Protein AF-A0A3S0BZ90-F1 (afdb_monomer)

Structure (mmCIF, N/CA/C/O backbone):
data_AF-A0A3S0BZ90-F1
#
_entry.id   AF-A0A3S0BZ90-F1
#
loop_
_atom_site.group_PDB
_atom_site.id
_atom_site.type_symbol
_atom_site.label_atom_id
_atom_site.label_alt_id
_atom_site.label_comp_id
_atom_site.label_asym_id
_atom_site.label_entity_id
_atom_site.label_seq_id
_atom_site.pdbx_PDB_ins_code
_atom_site.Cartn_x
_atom_site.Cartn_y
_atom_site.Cartn_z
_atom_site.occupancy
_atom_site.B_iso_or_equiv
_atom_site.auth_seq_id
_atom_site.auth_comp_id
_atom_site.auth_asym_id
_atom_site.auth_atom_id
_atom_site.pdbx_PDB_model_num
ATOM 1 N N . MET A 1 1 ? -44.595 -14.034 43.765 1.00 55.66 1 MET A N 1
ATOM 2 C CA . MET A 1 1 ? -43.315 -13.518 44.317 1.00 55.66 1 MET A CA 1
ATOM 3 C C . MET A 1 1 ? -42.060 -14.004 43.584 1.00 55.66 1 MET A C 1
ATOM 5 O O . MET A 1 1 ? -41.123 -13.225 43.496 1.00 55.66 1 MET A O 1
ATOM 9 N N . LYS A 1 2 ? -42.021 -15.222 43.019 1.00 52.12 2 LYS A N 1
ATOM 10 C CA . LYS A 1 2 ? -40.793 -15.816 42.444 1.00 52.12 2 LYS A CA 1
ATOM 11 C C . LYS A 1 2 ? -40.226 -15.114 41.190 1.00 52.12 2 LYS A C 1
ATOM 13 O O . LYS A 1 2 ? -39.023 -15.143 40.984 1.00 52.12 2 LYS A O 1
ATOM 18 N N . TYR A 1 3 ? -41.049 -14.414 40.405 1.00 55.62 3 TYR A N 1
ATOM 19 C CA . TYR A 1 3 ? -40.611 -13.755 39.156 1.00 55.62 3 TYR A CA 1
ATOM 20 C C . TYR A 1 3 ? -40.049 -12.336 39.355 1.00 55.62 3 TYR A C 1
ATOM 22 O O . TYR A 1 3 ? -39.307 -11.843 38.513 1.00 55.62 3 TYR A O 1
ATOM 30 N N . LYS A 1 4 ? -40.366 -11.678 40.482 1.00 46.75 4 LYS A N 1
ATOM 31 C CA . LYS A 1 4 ? -39.891 -10.311 40.773 1.00 46.75 4 LYS A CA 1
ATOM 32 C C . LYS A 1 4 ? -38.394 -10.275 41.121 1.00 46.75 4 LYS A C 1
ATOM 34 O O . LYS A 1 4 ? -37.745 -9.266 40.886 1.00 46.75 4 LYS A O 1
ATOM 39 N N . ILE A 1 5 ? -37.847 -11.390 41.616 1.00 57.31 5 ILE A N 1
ATOM 40 C CA . ILE A 1 5 ? -36.420 -11.543 41.943 1.00 57.31 5 ILE A CA 1
ATOM 41 C C . ILE A 1 5 ? -35.576 -11.738 40.671 1.00 57.31 5 ILE A C 1
ATOM 43 O O . ILE A 1 5 ? -34.461 -11.232 40.598 1.00 57.31 5 ILE A O 1
ATOM 47 N N . LEU A 1 6 ? -36.121 -12.389 39.634 1.00 53.34 6 LEU A N 1
ATOM 48 C CA . LEU A 1 6 ? -35.406 -12.599 38.368 1.00 53.34 6 LEU A CA 1
ATOM 49 C C . LEU A 1 6 ? -35.167 -11.291 37.597 1.00 53.34 6 LEU A C 1
ATOM 51 O O . LEU A 1 6 ? -34.101 -11.112 37.023 1.00 53.34 6 LEU A O 1
ATOM 55 N N . VAL A 1 7 ? -36.118 -10.352 37.628 1.00 55.69 7 VAL A N 1
ATOM 56 C CA . VAL A 1 7 ? -35.975 -9.038 36.968 1.00 55.69 7 VAL A CA 1
ATOM 57 C C . VAL A 1 7 ? -34.920 -8.164 37.667 1.00 55.69 7 VAL A C 1
ATOM 59 O O . VAL A 1 7 ? -34.203 -7.413 37.010 1.00 55.69 7 VAL A O 1
ATOM 62 N N . LEU A 1 8 ? -34.752 -8.313 38.986 1.00 55.25 8 LEU A N 1
ATOM 63 C CA . LEU A 1 8 ? -33.742 -7.590 39.772 1.00 55.25 8 LEU A CA 1
ATOM 64 C C . LEU A 1 8 ? -32.306 -8.081 39.524 1.00 55.25 8 LEU A C 1
ATOM 66 O O . LEU A 1 8 ? -31.373 -7.295 39.659 1.00 55.25 8 LEU A O 1
ATOM 70 N N . LEU A 1 9 ? -32.118 -9.334 39.097 1.00 56.06 9 LEU A N 1
ATOM 71 C CA . LEU A 1 9 ? -30.796 -9.887 38.767 1.00 56.06 9 LEU A CA 1
ATOM 72 C C . LEU A 1 9 ? -30.234 -9.382 37.426 1.00 56.06 9 LEU A C 1
ATOM 74 O O . LEU A 1 9 ? -29.025 -9.449 37.215 1.00 56.06 9 LEU A O 1
ATOM 78 N N . PHE A 1 10 ? -31.078 -8.835 36.542 1.00 55.34 10 PHE A N 1
ATOM 79 C CA . PHE A 1 10 ? -30.651 -8.264 35.255 1.00 55.34 10 PHE A CA 1
ATOM 80 C C . PHE A 1 10 ? -30.525 -6.733 35.256 1.00 55.34 10 PHE A C 1
ATOM 82 O O . PHE A 1 10 ? -29.913 -6.165 34.354 1.00 55.34 10 PHE A O 1
ATOM 89 N N . LEU A 1 11 ? -31.031 -6.056 36.289 1.00 51.72 11 LEU A N 1
ATOM 90 C CA . LEU A 1 11 ? -30.908 -4.606 36.462 1.00 51.72 11 LEU A CA 1
ATOM 91 C C . LEU A 1 11 ? -29.458 -4.068 36.508 1.00 51.72 11 LEU A C 1
ATOM 93 O O . LEU A 1 11 ? -29.234 -3.017 35.906 1.00 51.72 11 LEU A O 1
ATOM 97 N N . PRO A 1 12 ? -28.443 -4.751 37.084 1.00 54.41 12 PRO A N 1
ATOM 98 C CA . PRO A 1 12 ? -27.068 -4.247 37.022 1.00 54.41 12 PRO A CA 1
ATOM 99 C C . PRO A 1 12 ? -26.438 -4.329 35.618 1.00 54.41 12 PRO A C 1
ATOM 101 O O . PRO A 1 12 ? -25.418 -3.689 35.382 1.00 54.41 12 PRO A O 1
ATOM 104 N N . PHE A 1 13 ? -27.045 -5.042 34.658 1.00 53.12 13 PHE A N 1
ATOM 105 C CA . PHE A 1 13 ? -26.585 -5.058 33.260 1.00 53.12 13 PHE A CA 1
ATOM 106 C C . PHE A 1 13 ? -27.108 -3.878 32.427 1.00 53.12 13 PHE A C 1
ATOM 108 O O . PHE A 1 13 ? -26.583 -3.625 31.344 1.00 53.12 13 PHE A O 1
ATOM 115 N N . LEU A 1 14 ? -28.102 -3.132 32.923 1.00 50.72 14 LEU A N 1
ATOM 116 C CA . LEU A 1 14 ? -28.702 -1.991 32.217 1.00 50.72 14 LEU A CA 1
ATOM 117 C C . LEU A 1 14 ? -28.065 -0.639 32.585 1.00 50.72 14 LEU A C 1
ATOM 119 O O . LEU A 1 14 ? -28.371 0.367 31.949 1.00 50.72 14 LEU A O 1
ATOM 123 N N . SER A 1 15 ? -27.171 -0.601 33.582 1.00 47.53 15 SER A N 1
ATOM 124 C CA . SER A 1 15 ? -26.583 0.645 34.108 1.00 47.53 15 SER A CA 1
ATOM 125 C C . SER A 1 15 ? -25.106 0.861 33.775 1.00 47.53 15 SER A C 1
ATOM 127 O O . SER A 1 15 ? -24.502 1.807 34.278 1.00 47.53 15 SER A O 1
ATOM 129 N N . PHE A 1 16 ? -24.514 0.063 32.886 1.00 55.88 16 PHE A N 1
ATOM 130 C CA . PHE A 1 16 ? -23.248 0.464 32.281 1.00 55.88 16 PHE A CA 1
ATOM 131 C C . PHE A 1 16 ? -23.555 1.489 31.197 1.00 55.88 16 PHE A C 1
ATOM 133 O O . PHE A 1 16 ? -24.112 1.139 30.158 1.00 55.88 16 PHE A O 1
ATOM 140 N N . ALA A 1 17 ? -23.194 2.751 31.435 1.00 60.19 17 ALA A N 1
ATOM 141 C CA . ALA A 1 17 ? -23.081 3.744 30.378 1.00 60.19 17 ALA A CA 1
ATOM 142 C C . ALA A 1 17 ? -22.158 3.160 29.300 1.00 60.19 17 ALA A C 1
ATOM 144 O O . ALA A 1 17 ? -20.935 3.151 29.457 1.00 60.19 17 ALA A O 1
ATOM 145 N N . GLN A 1 18 ? -22.740 2.563 28.255 1.00 65.50 18 GLN A N 1
ATOM 146 C CA . GLN A 1 18 ? -21.941 1.936 27.217 1.00 65.50 18 GLN A CA 1
ATOM 147 C C . GLN A 1 18 ? -21.117 3.040 26.560 1.00 65.50 18 GLN A C 1
ATOM 149 O O . GLN A 1 18 ? -21.678 4.083 26.200 1.00 65.50 18 GLN A O 1
ATOM 154 N N . PRO A 1 19 ? -19.790 2.868 26.447 1.00 73.12 19 PRO A N 1
ATOM 155 C CA . PRO A 1 19 ? -18.976 3.868 25.789 1.00 73.12 19 PRO A CA 1
ATOM 156 C C . PRO A 1 19 ? -19.522 4.063 24.375 1.00 73.12 19 PRO A C 1
ATOM 158 O O . PRO A 1 19 ? -19.842 3.097 23.688 1.00 73.12 19 PRO A O 1
ATOM 161 N N . LYS A 1 20 ? -19.680 5.318 23.953 1.00 85.31 20 LYS A N 1
ATOM 162 C CA . LYS A 1 20 ? -20.211 5.618 22.621 1.00 85.31 20 LYS A CA 1
ATOM 163 C C . LYS A 1 20 ? -19.265 5.079 21.552 1.00 85.31 20 LYS A C 1
ATOM 165 O O . LYS A 1 20 ? -18.044 5.092 21.722 1.00 85.31 20 LYS A O 1
ATOM 170 N N . LEU A 1 21 ? -19.843 4.591 20.457 1.00 87.69 21 LEU A N 1
ATOM 171 C CA . LEU A 1 21 ? -19.081 4.199 19.281 1.00 87.69 21 LEU A CA 1
ATOM 172 C C . LEU A 1 21 ? -18.343 5.424 18.735 1.00 87.69 21 LEU A C 1
ATOM 174 O O . LEU A 1 21 ? -18.949 6.468 18.499 1.00 87.69 21 LEU A O 1
ATOM 178 N N . ASP A 1 22 ? -17.033 5.291 18.558 1.00 91.06 22 ASP A N 1
ATOM 179 C CA . ASP A 1 22 ? -16.201 6.360 18.021 1.00 91.06 22 ASP A CA 1
ATOM 180 C C . ASP A 1 22 ? -16.269 6.332 16.492 1.00 91.06 22 ASP A C 1
ATOM 182 O O . ASP A 1 22 ? -15.581 5.554 15.828 1.00 91.06 22 ASP A O 1
ATOM 186 N N . ILE A 1 23 ? -17.147 7.166 15.940 1.00 93.12 23 ILE A N 1
ATOM 187 C CA . ILE A 1 23 ? -17.363 7.263 14.495 1.00 93.12 23 ILE A CA 1
ATOM 188 C C . ILE A 1 23 ? -16.101 7.751 13.776 1.00 93.12 23 ILE A C 1
ATOM 190 O O . ILE A 1 23 ? -15.834 7.308 12.662 1.00 93.12 23 ILE A O 1
ATOM 194 N N . ASN A 1 24 ? -15.278 8.591 14.412 1.00 93.69 24 ASN A N 1
ATOM 195 C CA . ASN A 1 24 ? -14.048 9.080 13.791 1.00 93.69 24 ASN A CA 1
ATOM 196 C C . ASN A 1 24 ? -13.064 7.935 13.564 1.00 93.69 24 ASN A C 1
ATOM 198 O O . ASN A 1 24 ? -12.480 7.837 12.488 1.00 93.69 24 ASN A O 1
ATOM 202 N N . LYS A 1 25 ? -12.931 7.018 14.529 1.00 93.81 25 LYS A N 1
ATOM 203 C CA . LYS A 1 25 ? -12.103 5.815 14.353 1.00 93.81 25 LYS A CA 1
ATOM 204 C C . LYS A 1 25 ? -12.598 4.920 13.227 1.00 93.81 25 LYS A C 1
ATOM 206 O O . LYS A 1 25 ? -11.778 4.428 12.456 1.00 93.81 25 LYS A O 1
ATOM 211 N N . ILE A 1 26 ? -13.915 4.762 13.091 1.00 95.69 26 ILE A N 1
ATOM 212 C CA . ILE A 1 26 ? -14.503 3.993 11.989 1.00 95.69 26 ILE A CA 1
ATOM 213 C C . ILE A 1 26 ? -14.175 4.653 10.654 1.00 95.69 26 ILE A C 1
ATOM 215 O O . ILE A 1 26 ? -13.719 3.969 9.742 1.00 95.69 26 ILE A O 1
ATOM 219 N N . LEU A 1 27 ? -14.382 5.965 10.535 1.00 97.12 27 LEU A N 1
ATOM 220 C CA . LEU A 1 27 ? -14.140 6.703 9.297 1.00 97.12 27 LEU A CA 1
ATOM 221 C C . LEU A 1 27 ? -12.659 6.693 8.913 1.00 97.12 27 LEU A C 1
ATOM 223 O O . LEU A 1 27 ? -12.333 6.369 7.775 1.00 97.12 27 LEU A O 1
ATOM 227 N N . ILE A 1 28 ? -11.763 6.982 9.860 1.00 97.25 28 ILE A N 1
ATOM 228 C CA . ILE A 1 28 ? -10.314 6.985 9.625 1.00 97.25 28 ILE A CA 1
ATOM 229 C C . ILE A 1 28 ? -9.831 5.573 9.277 1.00 97.25 28 ILE A C 1
ATOM 231 O O . ILE A 1 28 ? -9.146 5.394 8.272 1.00 97.25 28 ILE A O 1
ATOM 235 N N . GLY A 1 29 ? -10.220 4.559 10.058 1.00 97.31 29 GLY A N 1
ATOM 236 C CA . GLY A 1 29 ? -9.869 3.163 9.787 1.00 97.31 29 GLY A CA 1
ATOM 237 C C . GLY A 1 29 ? -10.371 2.699 8.420 1.00 97.31 29 GLY A C 1
ATOM 238 O O . GLY A 1 29 ? -9.613 2.116 7.649 1.00 97.31 29 GLY A O 1
ATOM 239 N N . SER A 1 30 ? -11.610 3.048 8.066 1.00 98.19 30 SER A N 1
ATOM 240 C CA . SER A 1 30 ? -12.209 2.717 6.769 1.00 98.19 30 SER A CA 1
ATOM 241 C C . SER A 1 30 ? -11.532 3.442 5.609 1.00 98.19 30 SER A C 1
ATOM 243 O O . SER A 1 30 ? -11.281 2.818 4.583 1.00 98.19 30 SER A O 1
ATOM 245 N N . ALA A 1 31 ? -11.179 4.720 5.757 1.00 98.38 31 ALA A N 1
ATOM 246 C CA . ALA A 1 31 ? -10.447 5.462 4.732 1.00 98.38 31 ALA A CA 1
ATOM 247 C C . ALA A 1 31 ? -9.056 4.855 4.485 1.00 98.38 31 ALA A C 1
ATOM 249 O O . ALA A 1 31 ? -8.672 4.625 3.340 1.00 98.38 31 ALA A O 1
ATOM 250 N N . ILE A 1 32 ? -8.327 4.515 5.553 1.00 98.38 32 ILE A N 1
ATOM 251 C CA . ILE A 1 32 ? -7.026 3.841 5.452 1.00 98.38 32 ILE A CA 1
ATOM 252 C C . ILE A 1 32 ? -7.184 2.459 4.801 1.00 98.38 32 ILE A C 1
ATOM 254 O O . ILE A 1 32 ? -6.422 2.111 3.895 1.00 98.38 32 ILE A O 1
ATOM 258 N N . GLY A 1 33 ? -8.188 1.688 5.233 1.00 98.44 33 GLY A N 1
ATOM 259 C CA . GL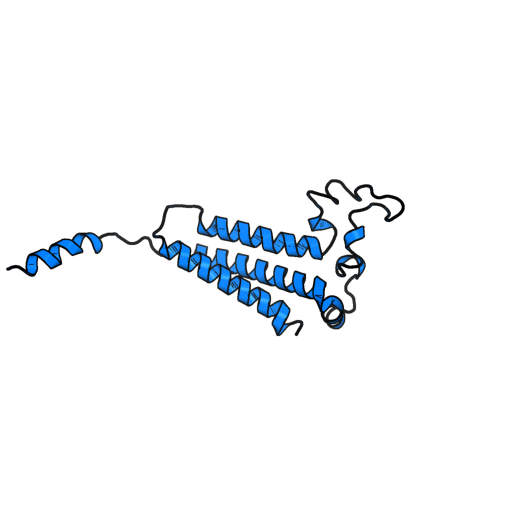Y A 1 33 ? -8.518 0.382 4.669 1.00 98.44 33 GLY A CA 1
ATOM 260 C C . GLY A 1 33 ? -8.832 0.466 3.178 1.00 98.44 33 GLY A C 1
ATOM 261 O O . GLY A 1 33 ? -8.277 -0.301 2.397 1.00 98.44 33 GLY A O 1
ATOM 262 N N . PHE A 1 34 ? -9.645 1.441 2.766 1.00 98.69 34 PHE A N 1
ATOM 263 C CA . PHE A 1 34 ? -9.951 1.719 1.364 1.00 98.69 34 PHE A CA 1
ATOM 264 C C . PHE A 1 34 ? -8.686 1.986 0.545 1.00 98.69 34 PHE A C 1
ATOM 266 O O . PHE A 1 34 ? -8.499 1.355 -0.494 1.00 98.69 34 PHE A O 1
ATOM 273 N N . MET A 1 35 ? -7.783 2.843 1.033 1.00 98.62 35 MET A N 1
ATOM 274 C CA . MET A 1 35 ? -6.513 3.128 0.353 1.00 98.62 35 MET A CA 1
ATOM 275 C C . MET A 1 35 ? -5.622 1.886 0.233 1.00 98.62 35 MET A C 1
ATOM 277 O O . MET A 1 35 ? -5.028 1.664 -0.822 1.00 98.62 35 MET A O 1
ATOM 281 N N . GLY A 1 36 ? -5.573 1.041 1.269 1.00 98.62 36 GLY A N 1
ATOM 282 C CA . GLY A 1 36 ? -4.881 -0.251 1.196 1.00 98.62 36 GLY A CA 1
ATOM 283 C C . GLY A 1 36 ? -5.505 -1.178 0.150 1.00 98.62 36 GLY A C 1
ATOM 284 O O . GLY A 1 36 ? -4.803 -1.809 -0.633 1.00 98.62 36 GLY A O 1
ATOM 285 N N . GLY A 1 37 ? -6.835 -1.174 0.054 1.00 98.62 37 GLY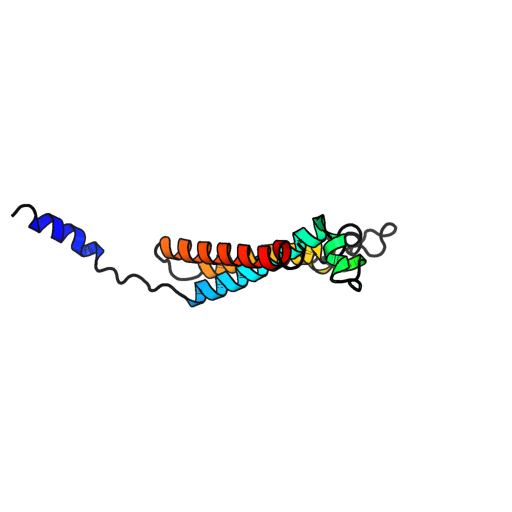 A N 1
ATOM 286 C CA . GLY A 1 37 ? -7.588 -1.904 -0.963 1.00 98.62 37 GLY A CA 1
ATOM 287 C C . GLY A 1 37 ? -7.259 -1.452 -2.380 1.00 98.62 37 GLY A C 1
ATOM 288 O O . GLY A 1 37 ? -6.980 -2.287 -3.235 1.00 98.62 37 GLY A O 1
ATOM 289 N N . VAL A 1 38 ? -7.233 -0.138 -2.616 1.00 98.75 38 VAL A N 1
ATOM 290 C CA . VAL A 1 38 ? -6.820 0.458 -3.895 1.00 98.75 38 VAL A CA 1
ATOM 291 C C . VAL A 1 38 ? -5.395 0.032 -4.251 1.00 98.75 38 VAL A C 1
ATOM 293 O O . VAL A 1 38 ? -5.160 -0.440 -5.362 1.00 98.75 38 VAL A O 1
ATOM 296 N N . ALA A 1 39 ? -4.450 0.139 -3.311 1.00 98.75 39 ALA A N 1
ATOM 297 C CA . ALA A 1 39 ? -3.065 -0.273 -3.531 1.00 98.75 39 ALA A CA 1
ATOM 298 C C . ALA A 1 39 ? -2.953 -1.772 -3.853 1.00 98.75 39 ALA A C 1
ATOM 300 O O . ALA A 1 39 ? -2.272 -2.140 -4.805 1.00 98.75 39 ALA A O 1
ATOM 301 N N . SER A 1 40 ? -3.683 -2.623 -3.128 1.00 98.62 40 SER A N 1
ATOM 302 C CA . SER A 1 40 ? -3.769 -4.062 -3.396 1.00 98.62 40 SER A CA 1
ATOM 303 C C . SER A 1 40 ? -4.375 -4.358 -4.772 1.00 98.62 40 SER A C 1
ATOM 305 O O . SER A 1 40 ? -3.878 -5.228 -5.477 1.00 98.62 40 SER A O 1
ATOM 307 N N . GLY A 1 41 ? -5.395 -3.614 -5.205 1.00 98.44 41 GLY A N 1
ATOM 308 C CA . GLY A 1 41 ? -5.958 -3.764 -6.548 1.00 98.44 41 GLY A CA 1
ATOM 309 C C . GLY A 1 41 ? -4.949 -3.407 -7.642 1.00 98.44 41 GLY A C 1
ATOM 310 O O . GLY A 1 41 ? -4.796 -4.153 -8.605 1.00 98.44 41 GLY A O 1
ATOM 311 N N . TYR A 1 42 ? -4.206 -2.308 -7.473 1.00 98.62 42 TYR A N 1
ATOM 312 C CA . TYR A 1 42 ? -3.131 -1.931 -8.396 1.00 98.62 42 TYR A CA 1
ATOM 313 C C . TYR A 1 42 ? -2.005 -2.966 -8.425 1.00 98.62 42 TYR A C 1
ATOM 315 O O . TYR A 1 42 ? -1.480 -3.266 -9.497 1.00 98.62 42 TYR A O 1
ATOM 323 N N . HIS A 1 43 ? -1.653 -3.515 -7.263 1.00 98.38 43 HIS A N 1
ATOM 324 C CA . HIS A 1 43 ? -0.658 -4.571 -7.135 1.00 98.38 43 HIS A CA 1
ATOM 325 C C . HIS A 1 43 ? -1.037 -5.793 -7.981 1.00 98.38 43 HIS A C 1
ATOM 327 O O . HIS A 1 43 ? -0.276 -6.191 -8.856 1.00 98.38 43 HIS A O 1
ATOM 333 N N . GLU A 1 44 ? -2.251 -6.319 -7.800 1.00 98.19 44 GLU A N 1
ATOM 334 C CA . GLU A 1 44 ? -2.742 -7.484 -8.545 1.00 98.19 44 GLU A CA 1
ATOM 335 C C . GLU A 1 44 ? -2.863 -7.208 -10.050 1.00 98.19 44 GLU A C 1
ATOM 337 O O . GLU A 1 44 ? -2.464 -8.029 -10.875 1.00 98.19 44 GLU A O 1
ATOM 342 N N 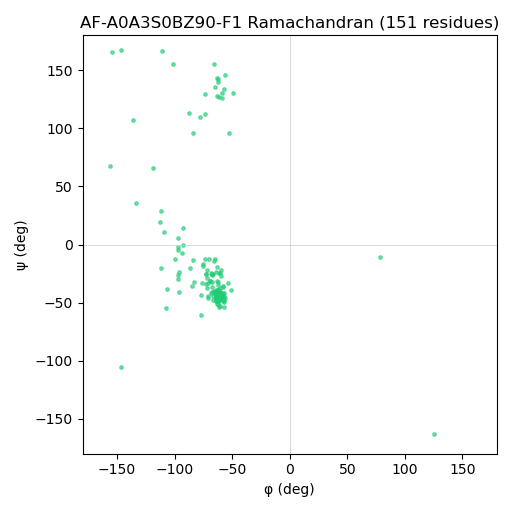. VAL A 1 45 ? -3.385 -6.037 -10.433 1.00 98.19 45 VAL A N 1
ATOM 343 C CA . VAL A 1 45 ? -3.522 -5.663 -11.848 1.00 98.19 45 VAL A CA 1
ATOM 344 C C . VAL A 1 45 ? -2.157 -5.546 -12.520 1.00 98.19 45 VAL A C 1
ATOM 346 O O . VAL A 1 45 ? -1.978 -6.063 -13.618 1.00 98.19 45 VAL A O 1
ATOM 349 N N . THR A 1 46 ? -1.184 -4.886 -11.892 1.00 97.56 46 THR A N 1
ATOM 350 C CA . THR A 1 46 ? 0.144 -4.724 -12.505 1.00 97.56 46 THR A CA 1
ATOM 351 C C . THR A 1 46 ? 0.944 -6.022 -12.521 1.00 97.56 46 THR A C 1
ATOM 353 O O . THR A 1 46 ? 1.720 -6.224 -13.448 1.00 97.56 46 THR A O 1
ATOM 356 N N . LEU A 1 47 ? 0.714 -6.925 -11.563 1.00 97.50 47 LEU A N 1
ATOM 357 C CA . LEU A 1 47 ? 1.366 -8.232 -11.501 1.00 97.50 47 LEU A CA 1
ATOM 358 C C . LEU A 1 47 ? 0.786 -9.255 -12.482 1.00 97.50 47 LEU A C 1
ATOM 360 O O . LEU A 1 47 ? 1.539 -9.989 -13.116 1.00 97.50 47 LEU A O 1
ATOM 364 N N . HIS A 1 48 ? -0.539 -9.328 -12.601 1.00 97.50 48 HIS A N 1
ATOM 365 C CA . HIS A 1 48 ? -1.208 -10.410 -13.332 1.00 97.50 48 HIS A CA 1
ATOM 366 C C . HIS A 1 48 ? -1.896 -9.961 -14.621 1.00 97.50 48 HIS A C 1
ATOM 368 O O . HIS A 1 48 ? -2.145 -10.782 -15.501 1.00 97.50 48 HIS A O 1
ATOM 374 N N . HIS A 1 49 ? -2.191 -8.668 -14.758 1.00 96.81 49 HIS A N 1
ATOM 375 C CA . HIS A 1 49 ? -2.972 -8.111 -15.866 1.00 96.81 49 HIS A CA 1
ATOM 376 C C . HIS A 1 49 ? -2.314 -6.860 -16.457 1.00 96.81 49 HIS A C 1
ATOM 378 O O . HIS A 1 49 ? -3.004 -5.930 -16.885 1.00 96.81 49 HIS A O 1
ATOM 384 N N . TYR A 1 50 ? -0.978 -6.830 -16.513 1.00 97.62 50 TYR A N 1
ATOM 385 C CA . TYR A 1 50 ? -0.222 -5.669 -16.989 1.00 97.62 50 TYR A CA 1
ATOM 386 C C . TYR A 1 50 ? -0.678 -5.128 -18.362 1.00 97.62 50 TYR A C 1
ATOM 388 O O . TYR A 1 50 ? -0.803 -3.908 -18.501 1.00 97.62 50 TYR A O 1
ATOM 396 N N . PRO A 1 51 ? -1.034 -5.966 -19.362 1.00 97.44 51 PRO A N 1
ATOM 397 C CA . PRO A 1 51 ? -1.573 -5.463 -20.626 1.00 97.44 51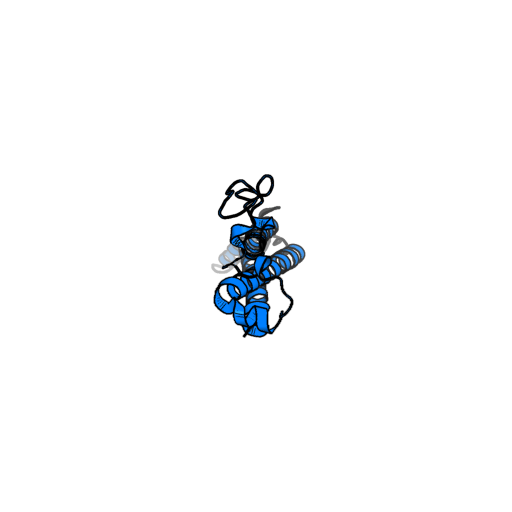 PRO A CA 1
ATOM 398 C C . PRO A 1 51 ? -2.839 -4.608 -20.463 1.00 97.44 51 PRO A C 1
ATOM 400 O O . PRO A 1 51 ? -2.986 -3.604 -21.156 1.00 97.44 51 PRO A O 1
ATOM 403 N N . LYS A 1 52 ? -3.728 -4.944 -19.514 1.00 97.62 52 LYS A N 1
ATOM 404 C CA . LYS A 1 52 ? -4.921 -4.133 -19.216 1.00 97.62 52 LYS A CA 1
ATOM 405 C C . LYS A 1 52 ? -4.540 -2.796 -18.588 1.00 97.62 52 LYS A C 1
ATOM 407 O O . LYS A 1 52 ? -5.086 -1.763 -18.966 1.00 97.62 52 LYS A O 1
ATOM 412 N N . PHE A 1 53 ? -3.568 -2.801 -17.673 1.00 98.19 53 PHE A N 1
ATOM 413 C CA . PHE A 1 53 ? -3.029 -1.569 -17.098 1.00 98.19 53 PHE A CA 1
ATOM 414 C C . PHE A 1 53 ? -2.484 -0.637 -18.184 1.00 98.19 53 PHE A C 1
ATOM 416 O O . PHE A 1 53 ? -2.859 0.538 -18.240 1.00 98.19 53 PHE A O 1
ATOM 423 N N . LYS A 1 54 ? -1.647 -1.181 -19.074 1.00 97.88 54 LYS A N 1
ATOM 424 C CA . LYS A 1 54 ? -0.995 -0.444 -20.157 1.00 97.88 54 LYS A CA 1
ATOM 425 C C . LYS A 1 54 ? -1.980 0.050 -21.218 1.00 97.88 54 LYS A C 1
ATOM 427 O O . LYS A 1 54 ? -1.779 1.133 -21.754 1.00 97.88 54 LYS A O 1
ATOM 432 N N . ALA A 1 55 ? -3.062 -0.685 -21.477 1.00 97.81 55 ALA A N 1
ATOM 433 C CA . ALA A 1 55 ? -4.122 -0.242 -22.383 1.00 97.81 55 ALA A CA 1
ATOM 434 C C . ALA A 1 55 ? -4.791 1.061 -21.908 1.00 97.81 55 ALA A C 1
ATOM 436 O O . ALA A 1 55 ? -5.094 1.927 -22.724 1.00 97.81 55 ALA A O 1
ATOM 437 N N . ILE A 1 56 ? -4.977 1.223 -20.593 1.00 97.62 56 ILE A N 1
ATOM 438 C CA . ILE A 1 56 ? -5.533 2.451 -20.001 1.00 97.62 56 ILE A CA 1
ATOM 439 C C . ILE A 1 56 ? -4.445 3.523 -19.809 1.00 97.62 56 ILE A C 1
ATOM 441 O O . ILE A 1 56 ? -4.717 4.714 -19.950 1.00 97.62 56 ILE A O 1
ATOM 445 N N . HIS A 1 57 ? -3.201 3.114 -19.538 1.00 97.44 57 HIS A N 1
ATOM 446 C CA . HIS A 1 57 ? -2.062 4.002 -19.281 1.00 97.44 57 HIS A CA 1
ATOM 447 C C . HIS A 1 57 ? -0.947 3.802 -20.323 1.00 97.44 57 HIS A C 1
ATOM 449 O O . HIS A 1 57 ? 0.156 3.374 -19.965 1.00 97.44 57 HIS A O 1
ATOM 455 N N . PRO A 1 58 ? -1.176 4.133 -21.609 1.00 97.81 58 PRO A N 1
ATOM 456 C CA . PRO A 1 58 ? -0.229 3.822 -22.686 1.00 97.81 58 PRO A CA 1
ATOM 457 C C . PRO A 1 58 ? 1.137 4.495 -22.504 1.00 97.81 58 PRO A C 1
ATOM 459 O O . PRO A 1 58 ? 2.151 3.980 -22.967 1.00 97.81 58 PRO A O 1
ATOM 462 N N . TYR A 1 59 ? 1.185 5.608 -21.770 1.00 98.06 59 TYR A N 1
ATOM 463 C CA . TYR A 1 59 ? 2.406 6.369 -21.498 1.00 98.06 59 TYR A CA 1
ATOM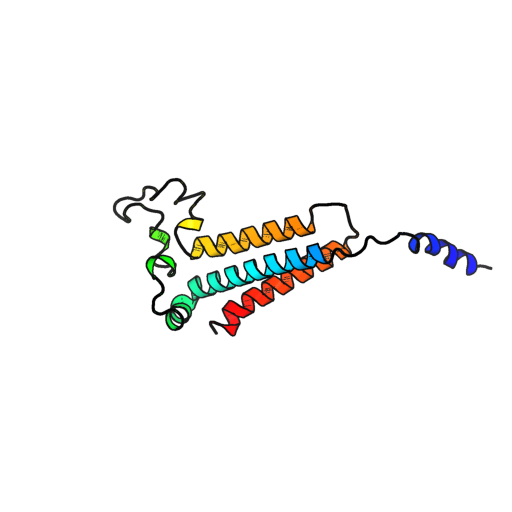 464 C C . TYR A 1 59 ? 3.056 6.050 -20.141 1.00 98.06 59 TYR A C 1
ATOM 466 O O . TYR A 1 59 ? 4.024 6.706 -19.763 1.00 98.06 59 TYR A O 1
ATOM 474 N N . ALA A 1 60 ? 2.547 5.067 -19.386 1.00 97.50 60 ALA A N 1
ATOM 475 C CA . ALA A 1 60 ? 3.195 4.635 -18.148 1.00 97.50 60 ALA A CA 1
ATOM 476 C C . ALA A 1 60 ? 4.601 4.082 -18.437 1.00 97.50 60 ALA A C 1
ATOM 478 O O . ALA A 1 60 ? 4.793 3.378 -19.424 1.00 97.50 60 ALA A O 1
ATOM 479 N N . ASN A 1 61 ? 5.582 4.391 -17.586 1.00 97.69 61 ASN A N 1
ATOM 480 C CA . ASN A 1 61 ? 6.946 3.882 -17.740 1.00 97.69 61 ASN A CA 1
ATOM 481 C C . ASN A 1 61 ? 7.011 2.392 -17.363 1.00 97.69 61 ASN A C 1
ATOM 483 O O . ASN A 1 61 ? 6.891 2.053 -16.183 1.00 97.69 61 ASN A O 1
ATOM 487 N N . ASP A 1 62 ? 7.261 1.524 -18.341 1.00 97.94 62 ASP A N 1
ATOM 488 C CA . ASP A 1 62 ? 7.308 0.074 -18.127 1.00 97.94 62 ASP A CA 1
ATOM 489 C C . ASP A 1 62 ? 8.425 -0.326 -17.163 1.00 97.94 62 ASP A C 1
ATOM 491 O O . ASP A 1 62 ? 8.232 -1.215 -16.340 1.00 97.94 62 ASP A O 1
ATOM 495 N N . GLU A 1 63 ? 9.542 0.402 -17.142 1.00 96.88 63 GLU A N 1
ATOM 496 C CA . GLU A 1 63 ? 10.602 0.148 -16.171 1.00 96.88 63 GLU A CA 1
ATOM 497 C C . GLU A 1 63 ? 10.140 0.398 -14.734 1.00 96.88 63 GLU A C 1
ATOM 499 O O . GLU A 1 63 ? 10.738 -0.136 -13.818 1.00 96.88 63 GLU A O 1
ATOM 504 N N . TYR A 1 64 ? 9.120 1.223 -14.480 1.00 98.00 64 TYR A N 1
ATOM 505 C CA . TYR A 1 64 ? 8.601 1.436 -13.121 1.00 98.00 64 TYR A CA 1
ATOM 506 C C . TYR A 1 64 ? 7.392 0.556 -12.798 1.00 98.00 64 TYR A C 1
ATOM 508 O O . TYR A 1 64 ? 7.274 0.068 -11.674 1.00 98.00 64 TYR A O 1
ATOM 516 N N . PHE A 1 65 ? 6.485 0.409 -13.766 1.00 98.25 65 PHE A N 1
ATOM 517 C CA . PHE A 1 65 ? 5.165 -0.177 -13.557 1.00 98.25 65 PHE A CA 1
ATOM 518 C C . PHE A 1 65 ? 5.081 -1.660 -13.929 1.00 98.25 65 PHE A C 1
ATOM 520 O O . PHE A 1 65 ? 4.208 -2.325 -13.381 1.00 98.25 65 PHE A O 1
ATOM 527 N N . ASN A 1 66 ? 5.922 -2.170 -14.841 1.00 97.94 66 ASN A N 1
ATOM 528 C CA . ASN A 1 66 ? 5.910 -3.581 -15.234 1.00 97.94 66 ASN A CA 1
ATOM 529 C C . ASN A 1 66 ? 6.814 -4.397 -14.296 1.00 97.94 66 ASN A C 1
ATOM 531 O O . ASN A 1 66 ? 8.035 -4.242 -14.380 1.00 97.94 66 ASN A O 1
ATOM 535 N N . PRO A 1 67 ? 6.275 -5.304 -13.462 1.00 96.06 67 PRO A N 1
ATOM 536 C CA . PRO A 1 67 ? 7.077 -6.098 -12.532 1.00 96.06 67 PRO A CA 1
ATOM 537 C C . PRO A 1 67 ? 8.123 -6.995 -13.206 1.00 96.06 67 PRO A C 1
ATOM 539 O O . PRO A 1 67 ? 9.138 -7.302 -12.583 1.00 96.06 67 PRO A O 1
ATOM 542 N N . GLU A 1 68 ? 7.927 -7.375 -14.474 1.00 96.62 68 GLU A N 1
ATOM 543 C CA . GLU A 1 68 ? 8.901 -8.165 -15.243 1.00 96.62 68 GLU A CA 1
ATOM 544 C C . GLU A 1 68 ? 10.194 -7.386 -15.534 1.00 96.62 68 GLU A C 1
ATOM 546 O O . GLU A 1 68 ? 11.267 -7.979 -15.668 1.00 96.62 68 GLU A O 1
ATOM 551 N N . LEU A 1 69 ? 10.106 -6.052 -15.583 1.00 97.12 69 LEU A N 1
ATOM 552 C CA . LEU A 1 69 ? 11.229 -5.154 -15.855 1.00 97.12 69 LEU A CA 1
ATOM 553 C C . LEU A 1 69 ? 11.686 -4.412 -14.599 1.00 97.12 69 LEU A C 1
ATOM 555 O O . LEU A 1 69 ? 12.878 -4.215 -14.382 1.00 97.12 69 LEU A O 1
ATOM 559 N N . SER A 1 70 ? 10.755 -3.993 -13.747 1.00 97.44 70 SER A N 1
ATOM 560 C CA . SER A 1 70 ? 11.012 -2.987 -12.720 1.00 97.44 70 SER A CA 1
ATOM 561 C C . SER A 1 70 ? 11.882 -3.464 -11.565 1.00 97.44 70 SER A C 1
ATOM 563 O O . SER A 1 70 ? 12.538 -2.652 -10.910 1.00 97.44 70 SER A O 1
ATOM 565 N N . TRP A 1 71 ? 11.948 -4.777 -11.333 1.00 95.00 71 TRP A N 1
ATOM 566 C CA . TRP A 1 71 ? 12.722 -5.377 -10.245 1.00 95.00 71 TRP A CA 1
ATOM 567 C C . TRP A 1 71 ? 14.225 -5.068 -10.317 1.00 95.00 71 TRP A C 1
ATOM 569 O O . TRP A 1 71 ? 14.902 -5.128 -9.287 1.00 95.00 71 TRP A O 1
ATOM 579 N N . VAL A 1 72 ? 14.759 -4.722 -11.497 1.00 96.81 72 VAL A N 1
ATOM 580 C CA . VAL A 1 72 ? 16.182 -4.384 -11.666 1.00 96.81 72 VAL A CA 1
ATOM 581 C C . VAL A 1 72 ? 16.529 -2.992 -11.133 1.00 96.81 72 VAL A C 1
ATOM 583 O O . VAL A 1 72 ? 17.694 -2.704 -10.873 1.00 96.81 72 VAL A O 1
ATOM 586 N N . ARG A 1 73 ? 15.537 -2.119 -10.905 1.00 96.19 73 ARG A N 1
ATOM 587 C CA . ARG A 1 73 ? 15.755 -0.709 -10.522 1.00 96.19 73 ARG A CA 1
ATOM 588 C C . ARG A 1 73 ? 16.390 -0.504 -9.156 1.00 96.19 73 ARG A C 1
ATOM 590 O O . ARG A 1 73 ? 16.847 0.603 -8.868 1.00 96.19 73 ARG A O 1
ATOM 597 N N . LYS A 1 74 ? 16.426 -1.545 -8.326 1.00 97.06 74 LYS A N 1
ATOM 598 C CA . LYS A 1 74 ? 17.168 -1.560 -7.061 1.00 97.06 74 LYS A CA 1
ATOM 599 C C . LYS A 1 74 ? 18.682 -1.671 -7.234 1.00 97.06 74 LYS A C 1
ATOM 601 O O . LYS A 1 74 ? 19.415 -1.453 -6.271 1.00 97.06 74 LYS A O 1
ATOM 606 N N . TYR A 1 75 ? 19.156 -1.998 -8.433 1.00 97.44 75 TYR A N 1
ATOM 607 C CA . TYR A 1 75 ? 20.573 -2.152 -8.743 1.00 97.44 75 TYR A CA 1
ATOM 608 C C . TYR A 1 75 ? 21.138 -0.929 -9.472 1.00 97.44 75 TYR A C 1
ATOM 610 O O . TYR A 1 75 ? 20.394 -0.181 -10.109 1.00 97.44 75 TYR A O 1
ATOM 618 N N . LYS A 1 76 ? 22.454 -0.709 -9.367 1.00 96.31 76 LYS A N 1
ATOM 619 C CA . LYS A 1 76 ? 23.139 0.375 -10.092 1.00 96.31 76 LYS A CA 1
ATOM 620 C C . LYS A 1 76 ? 23.143 0.156 -11.602 1.00 96.31 76 LYS A C 1
ATOM 622 O O . LYS A 1 76 ? 22.842 1.098 -12.324 1.00 96.31 76 LYS A O 1
ATOM 627 N N . ASP A 1 77 ? 23.502 -1.049 -12.047 1.00 94.19 77 ASP A N 1
ATOM 628 C CA . ASP A 1 77 ? 23.672 -1.358 -13.471 1.00 94.19 77 ASP A CA 1
ATOM 629 C C . ASP A 1 77 ? 23.498 -2.863 -13.732 1.00 94.19 77 ASP A C 1
ATOM 631 O O . ASP A 1 77 ? 24.451 -3.594 -13.989 1.00 94.19 77 ASP A O 1
ATOM 635 N N . TRP A 1 78 ? 22.280 -3.380 -13.559 1.00 93.88 78 TRP A N 1
ATOM 636 C CA . TRP A 1 78 ? 21.998 -4.800 -13.791 1.00 93.88 78 TRP A CA 1
ATOM 637 C C . TRP A 1 78 ? 22.191 -5.172 -15.278 1.00 93.88 78 TRP A C 1
ATOM 639 O O . TRP A 1 78 ? 21.669 -4.459 -16.133 1.00 93.88 78 TRP A O 1
ATOM 649 N N . PRO A 1 79 ? 22.842 -6.305 -15.621 1.00 95.19 79 PRO A N 1
ATOM 650 C CA . PRO A 1 79 ? 23.369 -7.352 -14.736 1.00 95.19 79 PRO A CA 1
ATOM 651 C C . PRO A 1 79 ? 24.845 -7.175 -14.331 1.00 95.19 79 PRO A C 1
ATOM 653 O O . PRO A 1 79 ? 25.371 -8.006 -13.596 1.00 95.19 79 PRO A O 1
ATOM 656 N N . LEU A 1 80 ? 25.525 -6.126 -14.803 1.00 96.81 80 LEU A N 1
ATOM 657 C CA . LEU A 1 80 ? 26.967 -5.913 -14.619 1.00 96.81 80 LEU A CA 1
ATOM 658 C C . LEU A 1 80 ? 27.342 -5.507 -13.186 1.00 96.81 80 LEU A C 1
ATOM 660 O O . LEU A 1 80 ? 28.407 -5.870 -12.689 1.00 96.81 80 LEU A O 1
ATOM 664 N N . ASN A 1 81 ? 26.467 -4.759 -12.516 1.00 95.62 81 ASN A N 1
ATOM 665 C CA . ASN A 1 81 ? 26.641 -4.276 -11.158 1.00 95.62 81 ASN A CA 1
ATOM 666 C C . ASN A 1 81 ? 25.355 -4.455 -10.338 1.00 95.62 81 ASN A C 1
ATOM 668 O O . ASN A 1 81 ? 24.378 -3.711 -10.477 1.00 95.62 81 ASN A O 1
ATOM 672 N N . THR A 1 82 ? 25.400 -5.422 -9.421 1.00 96.25 82 THR A N 1
ATOM 673 C CA . THR A 1 82 ? 24.305 -5.771 -8.505 1.00 96.25 82 THR A CA 1
ATOM 674 C C . THR A 1 82 ? 24.383 -5.051 -7.150 1.00 96.25 82 THR A C 1
ATOM 676 O O . THR A 1 82 ? 23.714 -5.441 -6.182 1.00 96.25 82 THR A O 1
ATOM 679 N N . ASP A 1 83 ? 25.202 -4.008 -7.028 1.00 97.44 83 ASP A N 1
ATOM 680 C CA . ASP A 1 83 ? 25.189 -3.126 -5.864 1.00 97.44 83 ASP A CA 1
ATOM 681 C C . ASP A 1 83 ? 23.876 -2.358 -5.781 1.00 97.44 83 ASP A C 1
ATOM 683 O O . ASP A 1 83 ? 23.189 -2.137 -6.778 1.00 97.44 83 ASP A O 1
ATOM 687 N N . ALA A 1 84 ? 23.534 -1.935 -4.564 1.00 97.62 84 ALA A N 1
ATOM 688 C CA . ALA A 1 84 ? 22.366 -1.100 -4.333 1.00 97.62 84 ALA A CA 1
ATOM 689 C C . ALA A 1 84 ? 22.488 0.205 -5.132 1.00 97.62 84 ALA A C 1
ATOM 691 O O . ALA A 1 84 ? 23.512 0.889 -5.043 1.00 97.62 84 ALA A O 1
ATOM 692 N N . ARG A 1 85 ? 21.439 0.568 -5.880 1.00 96.75 85 ARG A N 1
ATOM 693 C CA . ARG A 1 85 ? 21.381 1.822 -6.647 1.00 96.75 85 ARG A CA 1
ATOM 694 C C . ARG A 1 85 ? 21.593 3.038 -5.749 1.00 96.75 85 ARG A C 1
ATOM 696 O O . ARG A 1 85 ? 22.309 3.969 -6.100 1.00 96.75 85 ARG A O 1
ATOM 703 N N . TYR A 1 86 ? 20.968 2.992 -4.582 1.00 97.38 86 TYR A N 1
ATOM 704 C CA . TYR A 1 86 ? 21.120 3.926 -3.473 1.00 97.38 86 TYR A CA 1
ATOM 705 C C . TYR A 1 86 ? 20.959 3.170 -2.149 1.00 97.38 86 TYR A C 1
ATOM 707 O O . TYR A 1 86 ? 20.527 2.012 -2.137 1.00 97.38 86 TYR A O 1
ATOM 715 N N . PHE A 1 87 ? 21.323 3.806 -1.033 1.00 97.56 87 PHE A N 1
ATOM 716 C CA . PHE A 1 87 ? 21.194 3.220 0.305 1.00 97.56 87 PHE A CA 1
ATOM 717 C C . PHE A 1 87 ? 19.788 2.643 0.523 1.00 97.56 87 PHE A C 1
ATOM 719 O O . PHE A 1 87 ? 18.804 3.307 0.225 1.00 97.56 87 PHE A O 1
ATOM 726 N N . GLY A 1 88 ? 19.684 1.403 0.999 1.00 96.75 88 GLY A N 1
ATOM 727 C CA . GLY A 1 88 ? 18.394 0.774 1.285 1.00 96.75 88 GLY A CA 1
ATOM 728 C C . GLY A 1 88 ? 17.629 0.227 0.069 1.00 96.75 88 GLY A C 1
ATOM 729 O O . GLY A 1 88 ? 16.633 -0.466 0.250 1.00 96.75 88 GLY A O 1
ATOM 730 N N . SER A 1 89 ? 18.033 0.519 -1.174 1.00 97.56 89 SER A N 1
ATOM 731 C CA . SER A 1 89 ? 17.233 0.160 -2.366 1.00 97.56 89 SER A CA 1
ATOM 732 C C . SER A 1 89 ? 17.031 -1.347 -2.571 1.00 97.56 89 SER A C 1
ATOM 734 O O . SER A 1 89 ? 16.094 -1.738 -3.258 1.00 97.56 89 SER A O 1
ATOM 736 N N . LYS A 1 90 ? 17.860 -2.209 -1.965 1.00 97.06 90 LYS A N 1
ATOM 737 C CA . LYS A 1 90 ? 17.719 -3.678 -2.042 1.00 97.06 90 LYS A CA 1
ATOM 738 C C . LYS A 1 90 ? 16.984 -4.282 -0.841 1.00 97.06 90 LYS A C 1
ATOM 740 O O . LYS A 1 90 ? 16.761 -5.490 -0.818 1.00 97.06 90 LYS A O 1
ATOM 745 N N . ASP A 1 91 ? 16.652 -3.458 0.141 1.00 95.75 91 ASP A N 1
ATOM 746 C CA . ASP A 1 91 ? 16.269 -3.852 1.489 1.00 95.75 91 ASP A CA 1
ATOM 747 C C . ASP A 1 91 ? 15.227 -2.868 2.052 1.00 95.75 91 ASP A C 1
ATOM 749 O O . ASP A 1 91 ? 14.069 -2.912 1.640 1.00 95.75 91 ASP A O 1
ATOM 753 N N . ILE A 1 92 ? 15.592 -1.969 2.972 1.00 96.44 92 ILE A N 1
ATOM 754 C CA . ILE A 1 92 ? 14.632 -1.132 3.717 1.00 96.44 92 ILE A CA 1
ATOM 755 C C . ILE A 1 92 ? 13.891 -0.079 2.872 1.00 96.44 92 ILE A C 1
ATOM 757 O O . ILE A 1 92 ? 12.797 0.348 3.237 1.00 96.44 92 ILE A O 1
ATOM 761 N N . LEU A 1 93 ? 14.468 0.340 1.746 1.00 97.56 93 LEU A N 1
ATOM 762 C CA . LEU A 1 93 ? 13.909 1.306 0.795 1.00 97.56 93 LEU A CA 1
ATOM 763 C C . LEU A 1 93 ? 13.574 0.654 -0.555 1.00 97.56 93 LEU A C 1
ATOM 765 O O . LEU A 1 93 ? 13.399 1.346 -1.551 1.00 97.56 93 LEU A O 1
ATOM 769 N N . VAL A 1 94 ? 13.432 -0.674 -0.619 1.00 97.38 94 VAL A N 1
ATOM 770 C CA . VAL A 1 94 ? 12.989 -1.345 -1.857 1.00 97.38 94 VAL A CA 1
ATOM 771 C C . VAL A 1 94 ? 11.607 -0.857 -2.315 1.00 97.38 94 VAL A C 1
ATOM 773 O O . VAL A 1 94 ? 11.302 -0.805 -3.498 1.00 97.38 94 VAL A O 1
ATOM 776 N N . TRP A 1 95 ? 10.767 -0.393 -1.393 1.00 97.44 95 TRP A N 1
ATOM 777 C CA . TRP A 1 95 ? 9.451 0.157 -1.717 1.00 97.44 95 TRP A CA 1
ATOM 778 C C . TRP A 1 95 ? 9.494 1.454 -2.542 1.00 97.44 95 TRP A C 1
ATOM 780 O O . TRP A 1 95 ? 8.469 1.846 -3.094 1.00 97.44 95 TRP A O 1
ATOM 790 N N . THR A 1 96 ? 10.656 2.106 -2.673 1.00 97.44 96 THR A N 1
ATOM 791 C CA . THR A 1 96 ? 10.834 3.291 -3.525 1.00 97.44 96 THR A CA 1
ATOM 792 C C . THR A 1 96 ? 11.415 2.970 -4.905 1.00 97.44 96 THR A C 1
ATOM 794 O O . THR A 1 96 ? 11.595 3.880 -5.716 1.00 97.44 96 THR A O 1
ATOM 797 N N . THR A 1 97 ? 11.739 1.707 -5.212 1.00 97.62 97 THR A N 1
ATOM 798 C CA . THR A 1 97 ? 12.404 1.355 -6.482 1.00 97.62 97 THR A CA 1
ATOM 799 C C . THR A 1 97 ? 11.437 1.156 -7.635 1.00 97.62 97 THR A C 1
ATOM 801 O O . THR A 1 97 ? 11.760 1.537 -8.764 1.00 97.62 97 THR A O 1
ATOM 804 N N . ASP A 1 98 ? 10.258 0.606 -7.356 1.00 97.81 98 ASP A N 1
ATOM 805 C CA . ASP A 1 98 ? 9.266 0.213 -8.353 1.00 97.81 98 ASP A CA 1
ATOM 806 C C . ASP A 1 98 ? 7.839 0.216 -7.789 1.00 97.81 98 ASP A C 1
ATOM 808 O O . ASP A 1 98 ? 7.614 0.285 -6.577 1.00 97.81 98 ASP A O 1
ATOM 812 N N . PHE A 1 99 ? 6.863 0.168 -8.694 1.00 98.19 99 PHE A N 1
ATOM 813 C CA . PHE A 1 99 ? 5.451 0.253 -8.343 1.00 98.19 99 PHE A CA 1
ATOM 814 C C . PHE A 1 99 ? 4.939 -0.991 -7.601 1.00 98.19 99 PHE A C 1
ATOM 816 O O . PHE A 1 99 ? 4.066 -0.881 -6.737 1.00 98.19 99 PHE A O 1
ATOM 823 N N . TYR A 1 100 ? 5.505 -2.166 -7.888 1.00 97.75 100 TYR A N 1
ATOM 824 C CA . TYR A 1 100 ? 5.144 -3.426 -7.237 1.00 97.75 100 TYR A CA 1
ATOM 825 C C . TYR A 1 100 ? 5.448 -3.386 -5.731 1.00 97.75 100 TYR A C 1
ATOM 827 O O . TYR A 1 100 ? 4.563 -3.638 -4.907 1.00 97.75 100 TYR A O 1
ATOM 835 N N .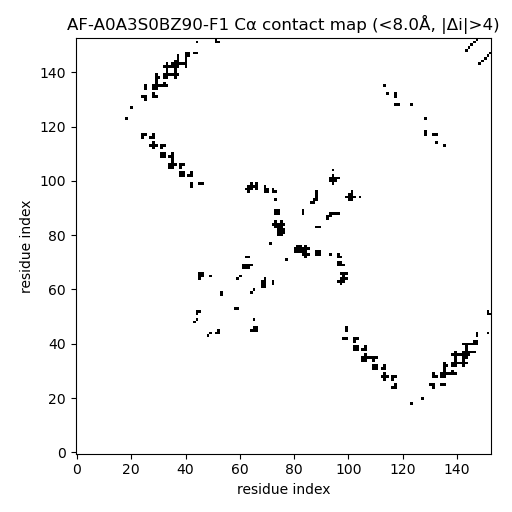 HIS A 1 101 ? 6.671 -3.007 -5.347 1.00 98.06 101 HIS A N 1
ATOM 836 C CA . HIS A 1 101 ? 7.052 -2.902 -3.938 1.00 98.06 101 HIS A CA 1
ATOM 837 C C . HIS A 1 101 ? 6.375 -1.715 -3.246 1.00 98.06 101 HIS A C 1
ATOM 839 O O . HIS A 1 101 ? 6.042 -1.826 -2.062 1.00 98.06 101 HIS A O 1
ATOM 845 N N . LEU A 1 102 ? 6.130 -0.611 -3.964 1.00 98.44 102 LEU A N 1
ATOM 846 C CA . LEU A 1 102 ? 5.395 0.537 -3.433 1.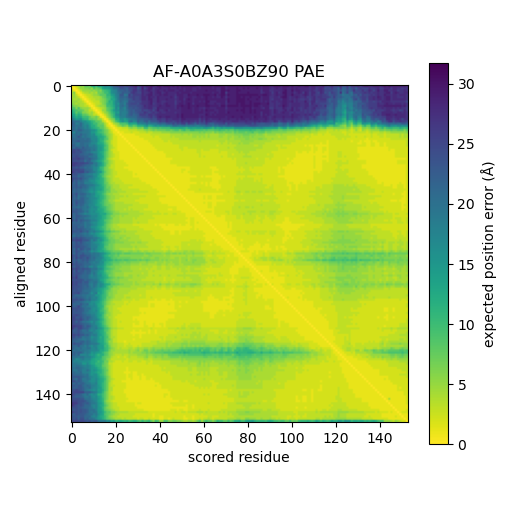00 98.44 102 LEU A CA 1
ATOM 847 C C . LEU A 1 102 ? 3.965 0.148 -3.041 1.00 98.44 102 LEU A C 1
ATOM 849 O O . LEU A 1 102 ? 3.560 0.361 -1.901 1.00 98.44 102 LEU A O 1
ATOM 853 N N . THR A 1 103 ? 3.204 -0.445 -3.963 1.00 98.50 103 THR A N 1
ATOM 854 C CA . THR A 1 103 ? 1.794 -0.809 -3.737 1.00 98.50 103 THR A CA 1
ATOM 855 C C . THR A 1 103 ? 1.634 -1.865 -2.645 1.00 98.50 103 THR A C 1
ATOM 857 O O . THR A 1 103 ? 0.794 -1.702 -1.760 1.00 98.50 103 THR A O 1
ATOM 860 N N . ASN A 1 104 ? 2.494 -2.888 -2.627 1.00 97.62 104 ASN A N 1
ATOM 861 C CA . ASN A 1 104 ? 2.530 -3.880 -1.548 1.00 97.62 104 ASN A CA 1
ATOM 862 C C . ASN A 1 104 ? 2.859 -3.236 -0.188 1.00 97.62 104 ASN A C 1
ATOM 864 O O . ASN A 1 104 ? 2.262 -3.576 0.832 1.00 97.62 104 ASN A O 1
ATOM 868 N N . THR A 1 105 ? 3.786 -2.275 -0.157 1.00 98.31 105 THR A N 1
ATOM 869 C CA . THR A 1 105 ? 4.117 -1.536 1.069 1.00 98.31 105 THR A CA 1
ATOM 870 C C . THR A 1 105 ? 2.954 -0.672 1.543 1.00 98.31 105 THR A C 1
ATOM 872 O O . THR A 1 105 ? 2.637 -0.703 2.730 1.00 98.31 105 THR A O 1
ATOM 875 N N . ILE A 1 106 ? 2.280 0.047 0.639 1.00 98.56 106 ILE A N 1
ATOM 876 C CA . ILE A 1 106 ? 1.103 0.858 0.979 1.00 98.56 106 ILE A CA 1
ATOM 877 C C . ILE A 1 106 ? -0.003 -0.022 1.567 1.00 98.56 106 ILE A C 1
ATOM 879 O O . ILE A 1 106 ? -0.525 0.324 2.620 1.00 98.56 106 ILE A O 1
ATOM 883 N N . ASP A 1 107 ? -0.328 -1.172 0.966 1.00 98.19 107 ASP A N 1
ATOM 884 C CA . ASP A 1 107 ? -1.356 -2.074 1.513 1.00 98.19 107 ASP A CA 1
ATOM 885 C C . ASP A 1 107 ? -0.993 -2.568 2.925 1.00 98.19 107 ASP A C 1
ATOM 887 O O . ASP A 1 107 ? -1.799 -2.473 3.854 1.00 98.19 107 ASP A O 1
ATOM 891 N N . ARG A 1 108 ? 0.256 -3.007 3.130 1.00 97.38 108 ARG A N 1
ATOM 892 C CA . ARG A 1 108 ? 0.733 -3.473 4.444 1.00 97.38 108 ARG A CA 1
ATOM 893 C C . ARG A 1 108 ? 0.719 -2.371 5.500 1.00 97.38 108 ARG A C 1
ATOM 895 O O . ARG A 1 108 ? 0.265 -2.611 6.620 1.00 97.38 108 ARG A O 1
ATOM 902 N N . ILE A 1 109 ? 1.199 -1.173 5.158 1.00 98.06 109 ILE A N 1
ATOM 903 C CA . ILE A 1 109 ? 1.183 -0.020 6.065 1.00 98.06 109 ILE A CA 1
ATOM 904 C C . ILE A 1 109 ? -0.258 0.376 6.367 1.00 98.06 109 ILE A C 1
ATOM 906 O O . ILE A 1 109 ? -0.584 0.567 7.532 1.00 98.06 109 ILE A O 1
ATOM 910 N N . SER A 1 110 ? -1.142 0.416 5.369 1.00 98.06 110 SER A N 1
ATOM 911 C CA . SER A 1 110 ? -2.564 0.681 5.582 1.00 98.06 110 SER A CA 1
ATOM 912 C C . SER A 1 110 ? -3.188 -0.318 6.555 1.00 98.06 110 SER A C 1
ATOM 914 O O . SER A 1 110 ? -3.900 0.087 7.472 1.00 98.06 110 SER A O 1
ATOM 916 N N . PHE A 1 111 ? -2.892 -1.612 6.425 1.00 93.19 111 PHE A N 1
ATOM 917 C CA . PHE A 1 111 ? -3.416 -2.622 7.344 1.00 93.19 111 PHE A CA 1
ATOM 918 C C . PHE A 1 111 ? -2.907 -2.426 8.782 1.00 93.19 111 PHE A C 1
ATOM 920 O O . PHE A 1 111 ? -3.692 -2.467 9.738 1.00 93.19 111 PHE A O 1
ATOM 927 N N . LEU A 1 112 ? -1.609 -2.151 8.944 1.00 96.88 112 LEU A N 1
ATOM 928 C CA . LEU A 1 112 ? -1.013 -1.840 10.244 1.00 96.88 112 LEU A CA 1
ATOM 929 C C . LEU A 1 112 ? -1.623 -0.564 10.843 1.00 96.88 112 LEU A C 1
ATOM 931 O O . LEU A 1 112 ? -2.095 -0.582 11.977 1.00 96.88 112 LEU A O 1
ATOM 935 N N . SER A 1 113 ? -1.666 0.530 10.085 1.00 97.25 113 SER A N 1
ATOM 936 C CA . SER A 1 113 ? -2.205 1.818 10.522 1.00 97.25 113 SER A CA 1
ATOM 937 C C . SER A 1 113 ? -3.682 1.727 10.892 1.00 97.25 113 SER A C 1
ATOM 939 O O . SER A 1 113 ? -4.071 2.242 11.938 1.00 97.25 113 SER A O 1
ATOM 941 N N . ALA A 1 114 ? -4.503 1.026 10.104 1.00 95.12 114 ALA A N 1
ATOM 942 C CA . ALA A 1 114 ? -5.903 0.804 10.450 1.00 95.12 114 ALA A CA 1
ATOM 943 C C . ALA A 1 114 ? -6.027 -0.002 11.753 1.00 95.12 114 ALA A C 1
ATOM 945 O O . ALA A 1 114 ? -6.796 0.372 12.635 1.00 95.12 114 ALA A O 1
ATOM 946 N N . THR A 1 115 ? -5.205 -1.040 11.941 1.00 92.38 115 THR A N 1
ATOM 947 C CA . THR A 1 115 ? -5.163 -1.804 13.200 1.00 92.38 115 THR A CA 1
ATOM 948 C C . THR A 1 115 ? -4.814 -0.910 14.392 1.00 92.38 115 THR A C 1
ATOM 950 O O . THR A 1 115 ? -5.466 -0.989 15.435 1.00 92.38 115 THR A O 1
ATOM 953 N N . LEU A 1 116 ? -3.829 -0.019 14.249 1.00 94.94 116 LEU A N 1
ATOM 954 C CA . LEU A 1 116 ? -3.447 0.929 15.298 1.00 94.94 116 LEU A CA 1
ATOM 955 C C . LEU A 1 116 ? -4.582 1.913 15.621 1.00 94.94 116 LEU A C 1
ATOM 957 O O . LEU A 1 116 ? -4.879 2.123 16.794 1.00 94.94 116 LEU A O 1
ATOM 961 N N . VAL A 1 117 ? -5.278 2.450 14.614 1.00 93.81 117 VAL A N 1
ATOM 962 C CA . VAL A 1 117 ? -6.447 3.334 14.814 1.00 93.81 117 VAL A CA 1
ATOM 963 C C . VAL A 1 117 ? -7.543 2.632 15.621 1.00 93.81 117 VAL A C 1
ATOM 965 O O . VAL A 1 117 ? -8.141 3.221 16.529 1.00 93.81 117 VAL A O 1
ATOM 968 N N . VAL A 1 118 ? -7.782 1.355 15.325 1.00 90.12 118 VAL A N 1
ATOM 969 C CA . VAL A 1 118 ? -8.794 0.544 16.006 1.00 90.12 118 VAL A CA 1
ATOM 970 C C . VAL A 1 118 ? -8.392 0.189 17.442 1.00 90.12 118 VAL A C 1
ATOM 972 O O . VAL A 1 118 ? -9.245 0.180 18.330 1.00 90.12 118 VAL A O 1
ATOM 975 N N . THR A 1 119 ? -7.111 -0.088 17.692 1.00 89.25 119 THR A N 1
ATOM 976 C CA . THR A 1 119 ? -6.639 -0.672 18.963 1.00 89.25 119 THR A CA 1
ATOM 977 C C . THR A 1 119 ? -6.108 0.343 19.974 1.00 89.25 119 THR A C 1
ATOM 979 O O . THR A 1 119 ? -6.250 0.111 21.174 1.00 89.25 119 THR A O 1
ATOM 982 N N . ILE A 1 120 ? -5.546 1.475 19.537 1.00 91.12 120 ILE A N 1
ATOM 983 C CA . ILE A 1 120 ? -4.979 2.493 20.435 1.00 91.12 120 ILE A CA 1
ATOM 984 C C . ILE A 1 120 ? -6.091 3.265 21.149 1.00 91.12 120 ILE A C 1
ATOM 986 O O . ILE A 1 120 ? -6.994 3.817 20.520 1.00 91.12 120 ILE A O 1
ATOM 990 N N . GLY A 1 121 ? -5.994 3.368 22.472 1.00 88.25 121 GLY A N 1
ATOM 991 C CA . GLY A 1 121 ? -6.886 4.157 23.321 1.00 88.25 121 GLY A CA 1
ATOM 992 C C . GLY A 1 121 ? -7.506 3.328 24.439 1.00 88.25 121 GLY A C 1
ATOM 993 O O . GLY A 1 121 ? -7.033 2.244 24.773 1.00 88.25 121 GLY A O 1
ATOM 994 N N . GLU A 1 122 ? -8.572 3.851 25.037 1.00 88.06 122 GLU A N 1
ATOM 995 C CA . GLU A 1 122 ? -9.276 3.159 26.117 1.00 88.06 122 GLU A CA 1
ATOM 996 C C . GLU A 1 122 ? -9.873 1.827 25.654 1.00 88.06 122 GLU A C 1
ATOM 998 O O . GLU A 1 122 ? -10.445 1.732 24.564 1.00 88.06 122 GLU A O 1
ATOM 1003 N N . LYS A 1 123 ? -9.826 0.820 26.533 1.00 89.94 123 LYS A N 1
ATOM 1004 C CA . LYS A 1 123 ? -10.479 -0.472 26.309 1.00 89.94 123 LYS A CA 1
ATOM 1005 C C . LYS A 1 123 ? -11.983 -0.275 26.100 1.00 89.94 123 LYS A C 1
ATOM 1007 O O . LYS A 1 123 ? -12.664 0.311 26.941 1.00 89.94 123 LYS A O 1
ATOM 1012 N N . LYS A 1 124 ? -12.507 -0.801 24.993 1.00 90.12 124 LYS A N 1
ATOM 1013 C CA . LYS A 1 124 ? -13.941 -0.786 24.664 1.00 90.12 124 LYS A CA 1
ATOM 1014 C C . LYS A 1 124 ? -14.537 -2.203 24.738 1.00 90.12 124 LYS A C 1
ATOM 1016 O O . LYS A 1 124 ? -13.792 -3.182 24.815 1.00 90.12 124 LYS A O 1
ATOM 1021 N N . PRO A 1 125 ? -15.872 -2.355 24.746 1.00 91.75 125 PRO A N 1
ATOM 1022 C CA . PRO A 1 125 ? -16.512 -3.650 24.548 1.00 91.75 125 PRO A CA 1
ATOM 1023 C C . PRO A 1 125 ? -16.068 -4.288 23.226 1.00 91.75 125 PRO A C 1
ATOM 1025 O O . PRO A 1 125 ? -15.863 -3.588 22.234 1.00 91.75 125 PRO A O 1
ATOM 1028 N N . TRP A 1 126 ? -15.954 -5.619 23.192 1.00 92.44 126 TRP A N 1
ATOM 1029 C CA . TRP A 1 126 ? -15.415 -6.362 22.043 1.00 92.44 126 TRP A CA 1
ATOM 1030 C C . TRP A 1 126 ? -16.118 -6.032 20.709 1.00 92.44 126 TRP A C 1
ATOM 1032 O O . TRP A 1 126 ? -15.475 -5.981 19.662 1.00 92.44 126 TRP A O 1
ATOM 1042 N N . TRP A 1 127 ? -17.424 -5.742 20.745 1.00 92.75 127 TRP A N 1
ATOM 1043 C CA . TRP A 1 127 ? -18.222 -5.453 19.554 1.00 92.75 127 TRP A CA 1
ATOM 1044 C C . TRP A 1 127 ? -17.836 -4.131 18.872 1.00 92.75 127 TRP A C 1
ATOM 1046 O O . TRP A 1 127 ? -17.984 -4.017 17.658 1.00 92.75 127 TRP A O 1
ATOM 1056 N N . HIS A 1 128 ? -17.264 -3.157 19.597 1.00 93.88 128 HIS A N 1
ATOM 1057 C CA . HIS A 1 128 ? -16.711 -1.949 18.971 1.00 93.88 128 HIS A CA 1
ATOM 1058 C C . HIS A 1 128 ? -15.565 -2.310 18.030 1.00 93.88 128 HIS A C 1
ATOM 1060 O O . HIS A 1 128 ? -15.492 -1.787 16.920 1.00 93.88 128 HIS A O 1
ATOM 1066 N N . TYR A 1 129 ? -14.673 -3.205 18.461 1.00 94.25 129 TYR A N 1
ATOM 1067 C CA . TYR A 1 129 ? -13.567 -3.670 17.628 1.00 94.25 129 TYR A CA 1
ATOM 1068 C C . TYR A 1 129 ? -14.095 -4.453 16.426 1.00 94.25 129 TYR A C 1
ATOM 1070 O O . TYR A 1 129 ? -13.626 -4.225 15.318 1.00 94.25 129 TYR A O 1
ATOM 1078 N N . ALA A 1 130 ? -15.124 -5.289 16.612 1.00 94.94 130 ALA A N 1
ATOM 1079 C CA . ALA A 1 130 ? -15.762 -6.007 15.509 1.00 94.94 130 ALA A CA 1
ATOM 1080 C C . ALA A 1 130 ? -16.349 -5.055 14.449 1.00 94.94 130 ALA A C 1
ATOM 1082 O O . ALA A 1 130 ? -16.095 -5.246 13.262 1.00 94.94 130 ALA A O 1
ATOM 1083 N N . ILE A 1 131 ? -17.064 -3.998 14.855 1.00 95.88 131 ILE A N 1
ATOM 1084 C CA . ILE A 1 131 ? -17.602 -2.992 13.921 1.00 95.88 131 ILE A CA 1
ATOM 1085 C C . ILE A 1 131 ? -16.474 -2.235 13.213 1.00 95.88 131 ILE A C 1
ATOM 1087 O O . ILE A 1 131 ? -16.526 -2.054 11.998 1.00 95.88 131 ILE A O 1
ATOM 1091 N N . ASN A 1 132 ? -15.449 -1.804 13.952 1.00 95.12 132 ASN A N 1
ATOM 1092 C CA . ASN A 1 132 ? -14.316 -1.069 13.390 1.00 95.12 132 ASN A CA 1
ATOM 1093 C C . ASN A 1 132 ? -13.532 -1.907 12.365 1.00 95.12 132 ASN A C 1
ATOM 1095 O O . ASN A 1 132 ? -13.272 -1.446 11.252 1.00 95.12 132 ASN A O 1
ATOM 1099 N N . VAL A 1 133 ? -13.191 -3.151 12.719 1.00 95.50 133 VAL A N 1
ATOM 1100 C CA . VAL A 1 133 ? -12.503 -4.096 11.829 1.00 95.50 133 VAL A CA 1
ATOM 1101 C C . VAL A 1 133 ? -13.388 -4.436 10.634 1.00 95.50 133 VAL A C 1
ATOM 1103 O O . VAL A 1 133 ? -12.927 -4.346 9.501 1.00 95.50 133 VAL A O 1
ATOM 1106 N N . GLY A 1 134 ? -14.666 -4.754 10.855 1.00 97.31 134 GLY A N 1
ATOM 1107 C CA . GLY A 1 134 ? -15.611 -5.065 9.781 1.00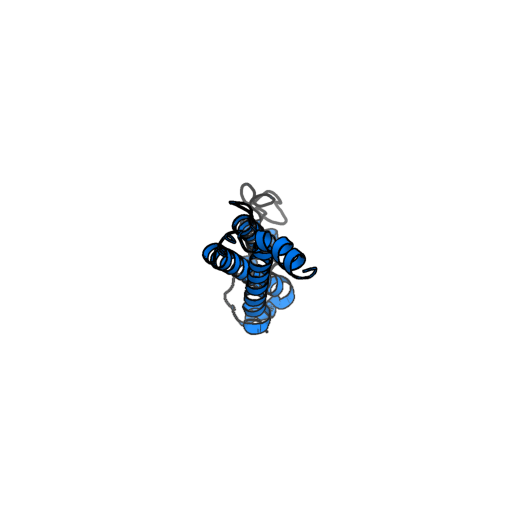 97.31 134 GLY A CA 1
ATOM 1108 C C . GLY A 1 134 ? -15.767 -3.920 8.778 1.00 97.31 134 GLY A C 1
ATOM 1109 O O . GLY A 1 134 ? -15.683 -4.149 7.574 1.00 97.31 134 GLY A O 1
ATOM 1110 N N . SER A 1 135 ? -15.902 -2.682 9.262 1.00 97.69 135 SER A N 1
ATOM 1111 C CA . SER A 1 135 ? -15.993 -1.489 8.405 1.00 97.69 135 SER A CA 1
ATOM 1112 C C . SER A 1 135 ? -14.705 -1.269 7.607 1.00 97.69 135 SER A C 1
ATOM 1114 O O . SER A 1 135 ? -14.756 -1.027 6.404 1.00 97.69 135 SER A O 1
ATOM 1116 N N . THR A 1 136 ? -13.546 -1.447 8.248 1.00 97.62 136 THR A N 1
ATOM 1117 C CA . THR A 1 136 ? -12.230 -1.343 7.597 1.00 97.62 136 THR A CA 1
ATOM 1118 C C . THR A 1 136 ? -12.055 -2.389 6.495 1.00 97.62 136 THR A C 1
ATOM 1120 O O . THR A 1 136 ? -11.626 -2.057 5.390 1.00 97.62 136 THR A O 1
ATOM 1123 N N . LEU A 1 137 ? -12.408 -3.649 6.767 1.00 97.56 137 LEU A N 1
ATOM 1124 C CA . LEU A 1 137 ? -12.314 -4.741 5.795 1.00 97.56 137 LEU A CA 1
ATOM 1125 C C . LEU A 1 137 ? -13.275 -4.542 4.621 1.00 97.56 137 LEU A C 1
ATOM 1127 O O . LEU A 1 137 ? -12.890 -4.770 3.473 1.00 97.56 137 LEU A O 1
ATOM 1131 N N . LEU A 1 138 ? -14.499 -4.078 4.889 1.00 98.44 138 LEU A N 1
ATOM 1132 C CA . LEU A 1 138 ? -15.464 -3.742 3.847 1.00 98.44 138 LEU A CA 1
ATOM 1133 C C . LEU A 1 138 ? -14.933 -2.614 2.956 1.00 98.44 138 LEU A C 1
ATOM 1135 O O . LEU A 1 138 ? -14.918 -2.755 1.736 1.00 98.44 138 LEU A O 1
ATOM 1139 N N . ALA A 1 139 ? -14.433 -1.532 3.554 1.00 98.38 139 ALA A N 1
ATOM 1140 C CA . ALA A 1 139 ? -13.851 -0.418 2.817 1.00 98.38 139 ALA A CA 1
ATOM 1141 C C . ALA A 1 139 ? -12.639 -0.856 1.979 1.00 98.38 139 ALA A C 1
ATOM 1143 O O . ALA A 1 139 ? -12.539 -0.488 0.808 1.00 98.38 139 ALA A O 1
ATOM 1144 N N . ARG A 1 140 ? -11.771 -1.722 2.524 1.00 98.38 140 ARG A N 1
ATOM 1145 C CA . ARG A 1 140 ? -10.665 -2.337 1.775 1.00 98.38 140 ARG A CA 1
ATOM 1146 C C . ARG A 1 140 ? -11.169 -3.142 0.580 1.00 98.38 140 ARG A C 1
ATOM 1148 O O . ARG A 1 140 ? -10.631 -3.006 -0.515 1.00 98.38 140 ARG A O 1
ATOM 1155 N N . ARG A 1 141 ? -12.212 -3.960 0.751 1.00 98.44 141 ARG A N 1
ATOM 1156 C CA . ARG A 1 141 ? -12.786 -4.737 -0.358 1.00 98.44 141 ARG A CA 1
ATOM 1157 C C . ARG A 1 141 ? -13.380 -3.835 -1.440 1.00 98.44 141 ARG A C 1
ATOM 1159 O O . ARG A 1 141 ? -13.200 -4.134 -2.616 1.00 98.44 141 ARG A O 1
ATOM 1166 N N . ILE A 1 142 ? -14.032 -2.738 -1.055 1.00 98.69 142 ILE A N 1
ATOM 1167 C CA . ILE A 1 142 ? -14.558 -1.738 -1.995 1.00 98.69 142 ILE A CA 1
ATOM 1168 C C . ILE A 1 142 ? -13.414 -1.083 -2.780 1.00 98.69 142 ILE A C 1
ATOM 1170 O O . ILE A 1 142 ? -13.482 -1.028 -4.004 1.00 98.69 142 ILE A O 1
ATOM 1174 N N . GLY A 1 143 ? -12.347 -0.639 -2.106 1.00 98.50 143 GLY A N 1
ATOM 1175 C CA . GLY A 1 143 ? -11.179 -0.043 -2.767 1.00 98.50 143 GLY A CA 1
ATOM 1176 C C . GLY A 1 143 ? -10.494 -1.004 -3.740 1.00 98.50 143 GLY A C 1
ATOM 1177 O O . GLY A 1 143 ? -10.159 -0.619 -4.858 1.00 98.50 143 GLY A O 1
ATOM 1178 N N . PHE A 1 144 ? -10.363 -2.276 -3.352 1.00 98.62 144 PHE A N 1
ATOM 1179 C CA . PHE A 1 144 ? -9.857 -3.324 -4.237 1.00 98.62 144 PHE A CA 1
ATOM 1180 C C . PHE A 1 144 ? -10.745 -3.502 -5.471 1.00 98.62 144 PHE A C 1
ATOM 1182 O O . PHE A 1 144 ? -10.249 -3.444 -6.592 1.00 98.62 144 PHE A O 1
ATOM 1189 N N . GLY A 1 145 ? -12.054 -3.694 -5.270 1.00 98.56 145 GLY A N 1
ATOM 1190 C CA . GLY A 1 145 ? -13.002 -3.928 -6.360 1.00 98.56 145 GLY A CA 1
ATOM 1191 C C . GLY A 1 145 ? -13.094 -2.746 -7.325 1.00 98.56 145 GLY A C 1
ATOM 1192 O O . GLY A 1 145 ? -13.187 -2.948 -8.531 1.00 98.56 145 GLY A O 1
ATOM 1193 N N . LEU A 1 146 ? -12.978 -1.510 -6.826 1.00 98.62 146 LEU A N 1
ATOM 1194 C CA . LEU A 1 146 ? -12.911 -0.319 -7.673 1.00 98.62 146 LEU A CA 1
ATOM 1195 C C . LEU A 1 146 ? -11.763 -0.414 -8.686 1.00 98.62 146 LEU A C 1
ATOM 1197 O O . LEU A 1 146 ? -11.952 -0.129 -9.864 1.00 98.62 146 LEU A O 1
ATOM 1201 N N . VAL A 1 147 ? -10.575 -0.816 -8.242 1.00 98.50 147 VAL A N 1
ATOM 1202 C CA . VAL A 1 147 ? -9.418 -0.924 -9.132 1.00 98.50 147 VAL A CA 1
ATOM 1203 C C . VAL A 1 147 ? -9.518 -2.186 -9.986 1.00 98.50 147 VAL A C 1
ATOM 1205 O O . VAL A 1 147 ? -9.589 -2.098 -11.208 1.00 98.50 147 VAL A O 1
ATOM 1208 N N . TYR A 1 148 ? -9.557 -3.352 -9.345 1.00 97.69 148 TYR A N 1
ATOM 1209 C CA . TYR A 1 148 ? -9.418 -4.647 -10.007 1.00 97.69 148 TYR A CA 1
ATOM 1210 C C . TYR A 1 148 ? -10.637 -5.018 -10.867 1.00 97.69 148 TYR A C 1
ATOM 1212 O O . TYR A 1 148 ? -10.471 -5.459 -12.000 1.00 97.69 148 TYR A O 1
ATOM 1220 N N . ASP A 1 149 ? -11.857 -4.818 -10.354 1.00 95.38 149 ASP A N 1
ATOM 1221 C CA . ASP A 1 149 ? -13.091 -5.287 -11.005 1.00 95.38 149 ASP A CA 1
ATOM 1222 C C . ASP A 1 149 ? -13.784 -4.211 -11.858 1.00 95.38 149 ASP A C 1
ATOM 1224 O O . ASP A 1 149 ? -14.571 -4.556 -12.740 1.00 95.38 149 ASP A O 1
ATOM 1228 N N . TYR A 1 150 ? -13.557 -2.921 -11.579 1.00 97.44 150 TYR A N 1
ATOM 1229 C CA . TYR A 1 150 ? -14.241 -1.819 -12.269 1.00 97.44 150 TYR A CA 1
ATOM 1230 C C . TYR A 1 150 ? -13.335 -1.063 -13.245 1.00 97.44 150 TYR A C 1
ATOM 1232 O O . TYR A 1 150 ? -13.681 -0.967 -14.420 1.00 97.44 150 TYR A O 1
ATOM 1240 N N . ILE A 1 151 ? -12.181 -0.551 -12.802 1.00 97.88 151 ILE A N 1
ATOM 1241 C CA . ILE A 1 151 ? -11.275 0.208 -13.684 1.00 97.88 151 ILE A CA 1
ATOM 1242 C C . ILE A 1 151 ? -10.594 -0.713 -14.706 1.00 97.88 151 ILE A C 1
ATOM 1244 O O . ILE A 1 151 ? -10.545 -0.368 -15.883 1.00 97.88 151 ILE A O 1
ATOM 1248 N N . TYR A 1 152 ? -10.080 -1.870 -14.275 1.00 96.06 152 TYR A N 1
ATOM 1249 C CA . TYR A 1 152 ? -9.242 -2.758 -15.102 1.00 96.06 152 TYR A CA 1
ATOM 1250 C C . TYR A 1 152 ? -9.902 -4.098 -15.462 1.00 96.06 152 TYR A C 1
ATOM 1252 O O . TYR A 1 152 ? -9.208 -5.104 -15.649 1.00 96.06 152 TYR A O 1
ATOM 1260 N N . LYS A 1 153 ? -11.236 -4.116 -15.544 1.00 86.12 153 LYS A N 1
ATOM 1261 C CA . LYS A 1 153 ? -12.014 -5.318 -15.861 1.00 86.12 153 LYS A CA 1
ATOM 1262 C C . LYS A 1 153 ? -11.598 -5.976 -17.175 1.00 86.12 153 LYS A C 1
ATOM 1264 O O . LYS A 1 153 ? -11.400 -5.266 -18.181 1.00 86.12 153 LYS A O 1
#

Mean predicted aligned error: 6.89 Å

Secondary structure (DSSP, 8-state):
-HHHHHHHHHGGGS-S-PPPP-HHHHHHHHHHHHHHHHHHHHHHHHHH-HHHHHHH-TTS-HHHH-HHHHGGGGEEETTTEEEESSTTTTTTTGGGT-HHHHHHHHHHHHHHHHHHHHHSSS---HHHHHHHHHHHHHHHHHHHHIIIIII--

Radius of gyration: 23.49 Å; Cα contacts (8 Å, |Δi|>4): 207; chains: 1; bounding box: 70×25×67 Å

Sequence (153 aa):
MKYKILVLLFLPFLSFAQPKLDINKILIGSAIGFMGGVASGYHEVTLHHYPKFKAIHPYANDEYFNPELSWVRKYKDWPLNTDARYFGSKDILVWTTDFYHLTNTIDRISFLSATLVVTIGEKKPWWHYAINVGSTLLARRIGFGLVYDYIYK

Solvent-accessible surface area (backbone atoms only — not comparable to full-atom values): 8035 Å² total; per-residue (Å²): 122,82,68,66,59,60,60,61,73,52,51,75,74,74,69,62,82,71,80,76,84,60,62,65,47,38,51,53,18,18,52,34,18,18,52,15,13,32,24,45,14,50,33,51,34,35,71,76,37,40,69,52,52,38,70,78,39,75,84,58,57,52,60,38,52,32,60,94,55,9,73,50,53,21,24,64,42,68,89,86,32,81,50,57,51,46,90,41,19,79,58,90,37,28,44,77,42,24,46,56,42,30,21,52,46,47,21,53,49,20,52,52,51,24,51,48,51,67,64,63,72,83,90,71,63,71,64,60,52,50,52,35,51,50,47,13,54,51,30,15,52,50,25,19,40,49,36,42,62,60,72,54,99

Nearest PDB structures (foldseek):
  1eq1-assembly1_A  TM=2.979E-01  e=9.023E+00  Manduca sexta
  7m1t-assembly1_A  TM=2.407E-01  e=5.707E+00  Methanoculleus thermophilus

pLDDT: mean 91.29, std 13.86, range [46.75, 98.75]

Foldseek 3Di:
DVVVVVVVVCVVVVPPPAPDQDVVLLVLLLVLLLQLLLLVLLLCCLAPVVVLVCVVVVPDDCCARRPVRVQCQQFCDPPVTRDGVDPQCVHNCVLVRHSNSVSNVSNVVSVVV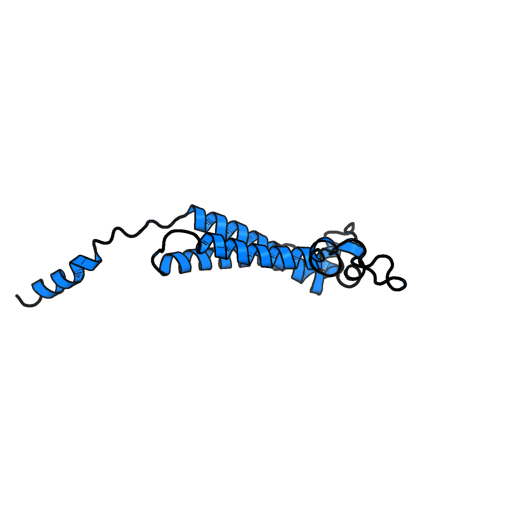SVCSLPPDDDHPPVSSVSSVVSSNVSSNVSNCCRNVNSRD